Protein AF-A0AAT9LBK5-F1 (afdb_monomer_lite)

Radius of gyration: 13.47 Å; chains: 1; bounding box: 29×17×36 Å

Foldseek 3Di:
DVVVLVVVLVVQLVVLLVVLVVCVVVVVPVSSVVSNVCSVVSSVVSVVVCVVVPVDD

Structure (mmCIF, N/CA/C/O backbone):
data_AF-A0AAT9LBK5-F1
#
_entry.id   AF-A0AAT9LBK5-F1
#
loop_
_atom_site.group_PDB
_atom_site.id
_atom_site.type_symbol
_atom_site.label_atom_id
_atom_site.label_alt_id
_atom_site.label_comp_id
_atom_site.label_asym_id
_atom_site.label_entity_id
_atom_site.label_seq_id
_atom_site.pdbx_PDB_ins_code
_atom_site.Cartn_x
_atom_site.Cartn_y
_atom_site.Cartn_z
_atom_site.occupancy
_atom_site.B_iso_or_equiv
_atom_site.auth_seq_id
_atom_site.auth_comp_id
_atom_site.auth_asym_id
_atom_site.auth_atom_id
_atom_site.pdbx_PDB_model_num
ATOM 1 N N . MET A 1 1 ? 10.904 9.827 -19.425 1.00 56.50 1 MET A N 1
ATOM 2 C CA . MET A 1 1 ? 9.517 9.354 -19.198 1.00 56.50 1 MET A CA 1
ATOM 3 C C . MET A 1 1 ? 9.471 8.275 -18.112 1.00 56.50 1 MET A C 1
ATOM 5 O O . MET A 1 1 ? 8.720 8.422 -17.164 1.00 56.50 1 MET A O 1
ATOM 9 N N . HIS A 1 2 ? 10.323 7.246 -18.187 1.00 60.28 2 HIS A N 1
ATOM 10 C CA . HIS A 1 2 ? 10.289 6.075 -17.294 1.00 60.28 2 HIS A CA 1
ATOM 11 C C . HIS A 1 2 ? 10.720 6.319 -15.836 1.00 60.28 2 HIS A C 1
ATOM 13 O O . HIS A 1 2 ? 10.080 5.805 -14.925 1.00 60.28 2 HIS A O 1
ATOM 19 N N . LEU A 1 3 ? 11.726 7.170 -15.596 1.00 72.44 3 LEU A N 1
ATOM 20 C CA . LEU A 1 3 ? 12.141 7.546 -14.235 1.00 72.44 3 LEU A CA 1
ATOM 21 C C . LEU A 1 3 ? 11.003 8.230 -13.455 1.00 72.44 3 LEU A C 1
ATOM 23 O O . LEU A 1 3 ? 10.815 7.969 -12.273 1.00 72.44 3 LEU A O 1
ATOM 27 N N . ALA A 1 4 ? 10.203 9.056 -14.139 1.00 75.50 4 ALA A N 1
ATOM 28 C CA . ALA A 1 4 ? 9.043 9.707 -13.539 1.00 75.50 4 ALA A CA 1
ATOM 29 C C . ALA A 1 4 ? 7.978 8.685 -13.112 1.00 75.50 4 ALA A C 1
ATOM 31 O O . ALA A 1 4 ? 7.432 8.822 -12.027 1.00 75.50 4 ALA A O 1
ATOM 32 N N . GLY A 1 5 ? 7.744 7.627 -13.900 1.00 75.38 5 GLY A N 1
ATOM 33 C CA . GLY A 1 5 ? 6.805 6.555 -13.543 1.00 75.38 5 GLY A CA 1
ATOM 34 C C . GLY A 1 5 ? 7.234 5.763 -12.305 1.00 75.38 5 GLY A C 1
ATOM 35 O O . GLY A 1 5 ? 6.408 5.486 -11.439 1.00 75.38 5 GLY A O 1
ATOM 36 N N . ILE A 1 6 ? 8.530 5.465 -12.176 1.00 76.38 6 ILE A N 1
ATOM 37 C CA . ILE A 1 6 ? 9.088 4.800 -10.987 1.00 76.38 6 ILE A CA 1
ATOM 38 C C . ILE A 1 6 ? 8.966 5.709 -9.757 1.00 76.38 6 ILE A C 1
ATOM 40 O O . ILE A 1 6 ? 8.503 5.268 -8.708 1.00 76.38 6 ILE A O 1
ATOM 44 N N . ILE A 1 7 ? 9.320 6.991 -9.888 1.00 83.25 7 ILE A N 1
ATOM 45 C CA . ILE A 1 7 ? 9.194 7.972 -8.801 1.00 83.25 7 ILE A CA 1
ATOM 46 C C . ILE A 1 7 ? 7.726 8.123 -8.379 1.00 83.25 7 ILE A C 1
ATOM 48 O O . ILE A 1 7 ? 7.430 8.079 -7.188 1.00 83.25 7 ILE A O 1
ATOM 52 N N . SER A 1 8 ? 6.795 8.232 -9.330 1.00 82.69 8 SER A N 1
ATOM 53 C CA . SER A 1 8 ? 5.359 8.286 -9.044 1.00 82.69 8 SER A CA 1
ATOM 54 C C . SER A 1 8 ? 4.869 7.036 -8.311 1.00 82.69 8 SER A C 1
ATOM 56 O O . SER A 1 8 ? 4.118 7.164 -7.348 1.00 82.69 8 SER A O 1
ATOM 58 N N . ALA A 1 9 ? 5.324 5.843 -8.703 1.00 81.38 9 ALA A N 1
ATOM 59 C CA . ALA A 1 9 ? 4.962 4.594 -8.034 1.00 81.38 9 ALA A CA 1
ATOM 60 C C . ALA A 1 9 ? 5.479 4.531 -6.588 1.00 81.38 9 ALA A C 1
ATOM 62 O O . ALA A 1 9 ? 4.736 4.154 -5.684 1.00 81.38 9 ALA A O 1
ATOM 63 N N . ILE A 1 10 ? 6.723 4.963 -6.354 1.00 84.75 10 ILE A N 1
ATOM 64 C CA . ILE A 1 10 ? 7.312 5.047 -5.009 1.00 84.75 10 ILE A CA 1
ATOM 65 C C . ILE A 1 10 ? 6.517 6.025 -4.138 1.00 84.75 10 ILE A C 1
ATOM 67 O O . ILE A 1 10 ? 6.168 5.694 -3.006 1.00 84.75 10 ILE A O 1
ATOM 71 N N . ILE A 1 11 ? 6.190 7.206 -4.669 1.00 89.19 11 ILE A N 1
ATOM 72 C CA . ILE A 1 11 ? 5.406 8.219 -3.954 1.00 89.19 11 ILE A C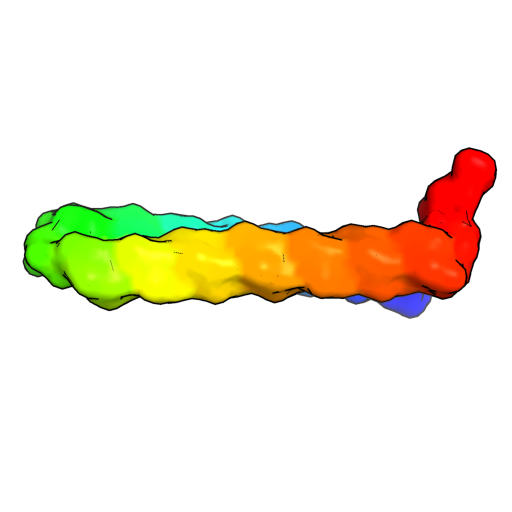A 1
ATOM 73 C C . ILE A 1 11 ? 4.037 7.651 -3.558 1.00 89.19 11 ILE A C 1
ATOM 75 O O . ILE A 1 11 ? 3.656 7.729 -2.390 1.00 89.19 11 ILE A O 1
ATOM 79 N N . VAL A 1 12 ? 3.320 7.030 -4.499 1.00 87.31 12 VAL A N 1
ATOM 80 C CA . VAL A 1 12 ? 2.010 6.412 -4.236 1.00 87.31 12 VAL A CA 1
ATOM 81 C C . VAL A 1 12 ? 2.117 5.303 -3.186 1.00 87.31 12 VAL A C 1
ATOM 83 O O . VAL A 1 12 ? 1.295 5.252 -2.269 1.00 87.31 12 VAL A O 1
ATOM 86 N N . GLY A 1 13 ? 3.145 4.454 -3.260 1.00 87.00 13 GLY A N 1
ATOM 87 C CA . GLY A 1 13 ? 3.397 3.411 -2.264 1.00 87.00 13 GLY A CA 1
ATOM 88 C C . GLY A 1 13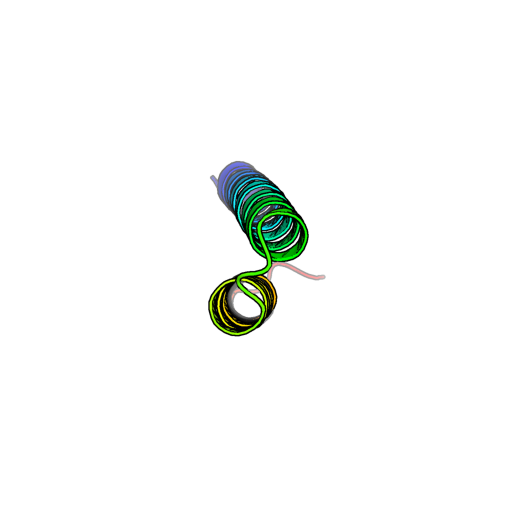 ? 3.582 3.975 -0.851 1.00 87.00 13 GLY A C 1
ATOM 89 O O . GLY A 1 13 ? 2.941 3.502 0.088 1.00 87.00 13 GLY A O 1
ATOM 90 N N . ILE A 1 14 ? 4.388 5.034 -0.707 1.00 89.56 14 ILE A N 1
ATOM 91 C CA . ILE A 1 14 ? 4.627 5.705 0.581 1.00 89.56 14 ILE A CA 1
ATOM 92 C C . ILE A 1 14 ? 3.327 6.293 1.141 1.00 89.56 14 ILE A C 1
ATOM 94 O O . ILE A 1 14 ? 2.994 6.022 2.292 1.00 89.56 14 ILE A O 1
ATOM 98 N N . TYR A 1 15 ? 2.559 7.039 0.339 1.00 91.12 15 TYR A N 1
ATOM 99 C CA . TYR A 1 15 ? 1.297 7.635 0.798 1.00 91.12 15 TYR A CA 1
ATOM 100 C C . TYR A 1 15 ? 0.272 6.583 1.236 1.00 91.12 15 TYR A C 1
ATOM 102 O O . TYR A 1 15 ? -0.399 6.760 2.254 1.00 91.12 15 TYR A O 1
ATOM 110 N N . THR A 1 16 ? 0.174 5.474 0.502 1.00 88.69 16 THR A N 1
ATOM 111 C CA . THR A 1 16 ? -0.776 4.396 0.816 1.00 88.69 16 THR A CA 1
ATOM 112 C C . THR A 1 16 ? -0.383 3.669 2.108 1.00 88.69 16 THR A C 1
ATOM 114 O O . THR A 1 16 ? -1.244 3.349 2.928 1.00 88.69 16 THR A O 1
ATOM 117 N N . LEU A 1 17 ? 0.920 3.479 2.346 1.00 88.94 17 LEU A N 1
ATOM 118 C CA . LEU A 1 17 ? 1.441 2.953 3.611 1.00 88.94 17 LEU A CA 1
ATOM 119 C C . LEU A 1 17 ? 1.213 3.923 4.775 1.00 88.94 17 LEU A C 1
ATOM 121 O O . LEU A 1 17 ? 0.769 3.496 5.839 1.00 88.94 17 LEU A O 1
ATOM 125 N N . SER A 1 18 ? 1.459 5.223 4.585 1.00 91.62 18 SER A N 1
ATOM 126 C CA . SER A 1 18 ? 1.173 6.239 5.605 1.00 91.62 18 SER A CA 1
ATOM 127 C C . SER A 1 18 ? -0.305 6.248 5.995 1.00 91.62 18 SER A C 1
ATOM 129 O O . SER A 1 18 ? -0.618 6.281 7.182 1.00 91.62 18 SER A O 1
ATOM 131 N N . TRP A 1 19 ? -1.210 6.136 5.019 1.00 89.56 19 TRP A N 1
ATOM 132 C CA . TRP A 1 19 ? -2.647 6.029 5.269 1.00 89.56 19 TRP A CA 1
ATOM 133 C C . TRP A 1 19 ? -3.017 4.757 6.041 1.00 89.56 19 TRP A C 1
ATOM 135 O O . TRP A 1 19 ? -3.793 4.815 6.994 1.00 89.56 19 TRP A O 1
ATOM 145 N N . ALA A 1 20 ? -2.413 3.617 5.695 1.00 90.56 20 ALA A N 1
ATOM 146 C CA . ALA A 1 20 ? -2.608 2.373 6.434 1.00 90.56 20 ALA A CA 1
ATOM 147 C C . ALA A 1 20 ? -2.192 2.511 7.911 1.00 90.56 20 ALA A C 1
ATOM 149 O O . ALA A 1 20 ? -2.907 2.039 8.793 1.00 90.56 20 ALA A O 1
ATOM 150 N N . PHE A 1 21 ? -1.084 3.205 8.198 1.00 89.50 21 PHE A N 1
ATOM 151 C CA . PHE A 1 21 ? -0.651 3.484 9.571 1.00 89.50 21 PHE A CA 1
ATOM 152 C C . PHE A 1 21 ? -1.603 4.415 10.324 1.00 89.50 21 PHE A C 1
ATOM 154 O O . PHE A 1 21 ? -1.880 4.176 11.500 1.00 89.50 21 PHE A O 1
ATOM 161 N N . THR A 1 22 ? -2.134 5.446 9.663 1.00 94.06 22 THR A N 1
ATOM 162 C CA . THR A 1 22 ? -3.164 6.315 10.249 1.00 94.06 22 THR A CA 1
ATOM 163 C C . THR A 1 22 ? -4.403 5.507 10.629 1.00 94.06 22 THR A C 1
ATOM 165 O O . THR A 1 22 ? -4.848 5.575 11.769 1.00 94.06 22 THR A O 1
ATOM 168 N N . LEU A 1 23 ? -4.892 4.647 9.732 1.00 91.75 23 LEU A N 1
ATOM 169 C CA . LEU A 1 23 ? -6.041 3.782 10.009 1.00 91.75 23 LEU A CA 1
ATOM 170 C C . LEU A 1 23 ? -5.775 2.773 11.133 1.00 91.75 23 LEU A C 1
ATOM 172 O O . LEU A 1 23 ? -6.671 2.496 11.930 1.00 91.75 23 LEU A O 1
ATOM 176 N N . PHE A 1 24 ? -4.549 2.248 11.226 1.00 91.25 24 PHE A N 1
ATOM 177 C CA . PHE A 1 24 ? -4.127 1.392 12.338 1.00 91.25 24 PHE A CA 1
ATOM 178 C C . PHE A 1 24 ? -4.203 2.137 13.670 1.00 91.25 24 PHE A C 1
ATOM 180 O O . PHE A 1 24 ? -4.711 1.601 14.654 1.00 91.25 24 PHE A O 1
ATOM 187 N N . ARG A 1 25 ? -3.717 3.381 13.691 1.00 92.00 25 ARG A N 1
ATOM 188 C CA . ARG A 1 25 ? -3.750 4.250 14.869 1.00 92.00 25 ARG A CA 1
ATOM 189 C C . ARG A 1 25 ? -5.182 4.604 15.282 1.00 92.00 25 ARG A C 1
ATOM 191 O O . ARG A 1 25 ? -5.452 4.677 16.476 1.00 92.00 25 ARG A O 1
ATOM 198 N N .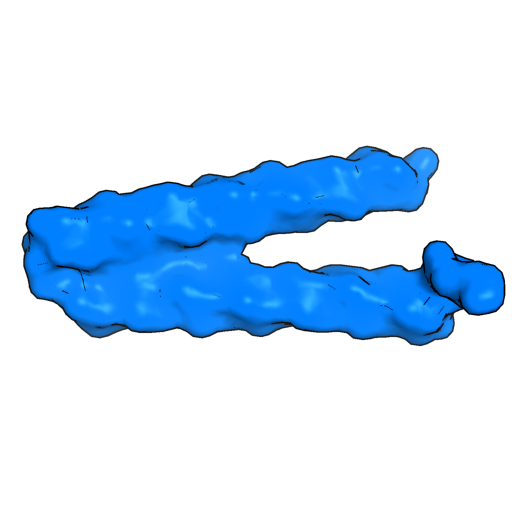 ASP A 1 26 ? -6.085 4.769 14.322 1.00 93.19 26 ASP A N 1
ATOM 199 C CA . ASP A 1 26 ? -7.497 5.084 14.571 1.00 93.19 26 ASP A CA 1
ATOM 200 C C . ASP A 1 26 ? -8.333 3.845 14.960 1.00 93.19 26 ASP A C 1
ATOM 202 O O . ASP A 1 26 ? -9.538 3.945 15.185 1.00 93.19 26 ASP A O 1
ATOM 206 N N . GLY A 1 27 ? -7.715 2.658 15.042 1.00 91.81 27 GLY A N 1
ATOM 207 C CA . GLY A 1 27 ? -8.385 1.405 15.405 1.00 91.81 27 GLY A CA 1
ATOM 208 C C . GLY A 1 27 ? -9.185 0.760 14.267 1.00 91.81 27 GLY A C 1
ATOM 209 O O . GLY A 1 27 ? -9.815 -0.280 14.470 1.00 91.81 27 GLY A O 1
ATOM 210 N N . ASN A 1 28 ? -9.136 1.313 13.051 1.00 92.62 28 ASN A N 1
ATOM 211 C CA . ASN A 1 28 ? -9.768 0.731 11.868 1.00 92.62 28 ASN A CA 1
ATOM 212 C C . ASN A 1 28 ? -8.865 -0.342 11.237 1.00 92.62 28 ASN A C 1
ATOM 214 O O . ASN A 1 28 ? -8.281 -0.160 10.167 1.00 92.62 28 ASN A O 1
ATOM 218 N N . LEU A 1 29 ? -8.774 -1.487 11.918 1.00 90.31 29 LEU A N 1
ATOM 219 C CA . LEU A 1 29 ? -7.943 -2.632 11.527 1.00 90.31 29 LEU A CA 1
ATOM 220 C C . LEU A 1 29 ? -8.270 -3.154 10.121 1.00 90.31 29 LEU A C 1
ATOM 222 O O . LEU A 1 29 ? -7.361 -3.466 9.353 1.00 90.31 29 LEU A O 1
ATOM 226 N N . ALA A 1 30 ? -9.556 -3.217 9.763 1.00 91.19 30 ALA A N 1
ATOM 227 C CA . ALA A 1 30 ? -9.981 -3.676 8.443 1.00 91.19 30 ALA A CA 1
ATOM 228 C C . ALA A 1 30 ? -9.526 -2.706 7.343 1.00 91.19 30 ALA A C 1
ATOM 230 O O . ALA A 1 30 ? -8.933 -3.128 6.353 1.00 91.19 30 ALA A O 1
ATOM 231 N N . GLY A 1 31 ? -9.745 -1.401 7.528 1.00 90.31 31 GLY A N 1
ATOM 232 C CA . GLY A 1 31 ? -9.307 -0.384 6.571 1.00 90.31 31 GLY A CA 1
ATOM 233 C C . GLY A 1 31 ? -7.786 -0.335 6.424 1.00 90.31 31 GLY A C 1
ATOM 234 O O . GLY A 1 31 ? -7.274 -0.202 5.311 1.00 90.31 31 GLY A O 1
ATOM 235 N N . ALA A 1 32 ? -7.060 -0.483 7.530 1.00 89.75 32 ALA A N 1
ATOM 236 C CA . ALA A 1 32 ? -5.607 -0.513 7.529 1.00 89.75 32 ALA A CA 1
ATOM 237 C C . ALA A 1 32 ? -5.057 -1.732 6.773 1.00 89.75 32 ALA A C 1
ATOM 239 O O . ALA A 1 32 ? -4.163 -1.591 5.938 1.00 89.75 32 ALA A O 1
ATOM 240 N N . PHE A 1 33 ? -5.643 -2.912 7.002 1.00 91.44 33 PHE A N 1
ATOM 241 C CA . PHE A 1 33 ? -5.297 -4.138 6.285 1.00 91.44 33 PHE A CA 1
ATOM 242 C C . PHE A 1 33 ? -5.530 -4.001 4.776 1.00 91.44 33 PHE A C 1
ATOM 244 O O . PHE A 1 33 ? -4.623 -4.259 3.988 1.00 91.44 33 PHE A O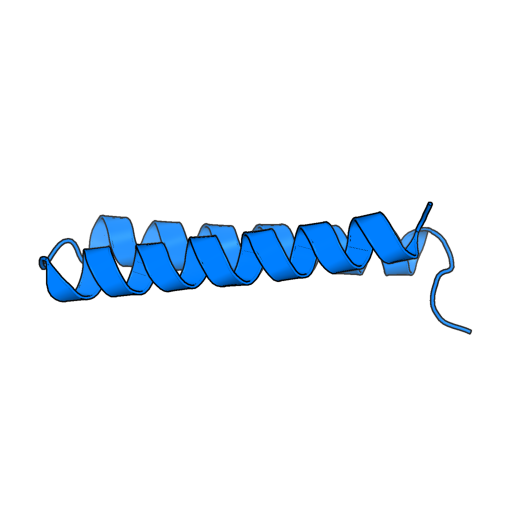 1
ATOM 251 N N . TRP A 1 34 ? -6.707 -3.529 4.357 1.00 88.75 34 TRP A N 1
ATOM 252 C CA . TRP A 1 34 ? -7.004 -3.350 2.932 1.00 88.75 34 TRP A CA 1
ATOM 253 C C . TRP A 1 34 ? -6.116 -2.293 2.271 1.00 88.75 34 TRP A C 1
ATOM 255 O O . TRP A 1 34 ? -5.678 -2.486 1.138 1.00 88.75 34 TRP A O 1
ATOM 265 N N . SER A 1 35 ? -5.781 -1.217 2.987 1.00 89.50 35 SER A N 1
ATOM 266 C CA . SER A 1 35 ? -4.839 -0.201 2.499 1.00 89.50 35 SER A CA 1
ATOM 267 C C . SER A 1 35 ? -3.432 -0.775 2.314 1.00 89.50 35 SER A C 1
ATOM 269 O O . SER A 1 35 ? -2.776 -0.494 1.312 1.00 89.50 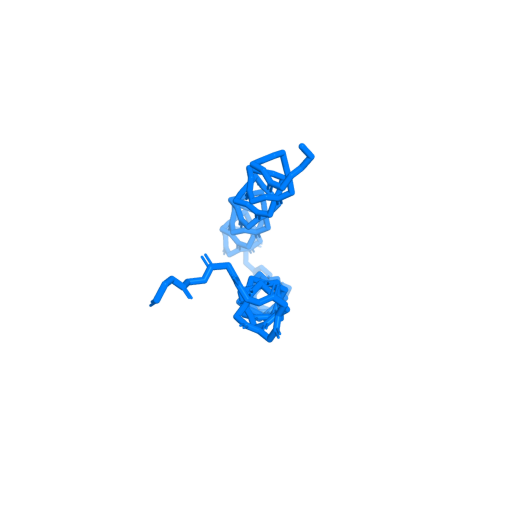35 SER A O 1
ATOM 271 N N . PHE A 1 36 ? -2.984 -1.637 3.231 1.00 86.69 36 PHE A N 1
ATOM 272 C CA . PHE A 1 36 ? -1.709 -2.341 3.104 1.00 86.69 36 PHE A CA 1
ATOM 273 C C . PHE A 1 36 ? -1.695 -3.297 1.902 1.00 86.69 36 PHE A C 1
ATOM 275 O O . PHE A 1 36 ? -0.756 -3.273 1.108 1.00 86.69 36 PHE A O 1
ATOM 282 N N . VAL A 1 37 ? -2.756 -4.090 1.720 1.00 90.81 37 VAL A N 1
ATOM 283 C CA . VAL A 1 37 ? -2.903 -4.981 0.557 1.00 90.81 37 VAL A CA 1
ATOM 284 C C . VAL A 1 37 ? -2.834 -4.181 -0.744 1.00 90.81 37 VAL A C 1
ATOM 286 O O . VAL A 1 37 ? -2.060 -4.529 -1.632 1.00 90.81 37 VAL A O 1
ATOM 289 N N . LEU A 1 38 ? -3.564 -3.066 -0.840 1.00 88.44 38 LEU A N 1
ATOM 290 C CA . LEU A 1 38 ? -3.546 -2.197 -2.019 1.00 88.44 38 LEU A CA 1
ATOM 291 C C . LEU A 1 38 ? -2.154 -1.620 -2.309 1.00 88.44 38 LEU A C 1
ATOM 293 O O . LEU A 1 38 ? -1.734 -1.601 -3.469 1.00 88.44 38 LEU A O 1
ATOM 297 N N . ALA A 1 39 ? -1.417 -1.189 -1.282 1.00 88.19 39 ALA A N 1
ATOM 298 C CA . ALA A 1 39 ? -0.051 -0.686 -1.435 1.00 88.19 39 ALA A CA 1
ATOM 299 C C . ALA A 1 39 ? 0.890 -1.758 -2.009 1.00 88.19 39 ALA A C 1
ATOM 301 O O . ALA A 1 39 ? 1.646 -1.497 -2.948 1.00 88.19 39 ALA A O 1
ATOM 302 N N . VAL A 1 40 ? 0.814 -2.985 -1.488 1.00 86.88 40 VAL A N 1
ATOM 303 C CA . VAL A 1 40 ? 1.651 -4.102 -1.945 1.00 86.88 40 VAL A CA 1
ATOM 304 C C . VAL A 1 40 ? 1.273 -4.522 -3.364 1.00 86.88 40 VAL A C 1
ATOM 306 O O . VAL A 1 40 ? 2.151 -4.645 -4.219 1.00 86.88 40 VAL A O 1
ATOM 309 N N . THR A 1 41 ? -0.019 -4.696 -3.653 1.00 89.50 41 THR A N 1
ATOM 310 C CA . THR A 1 41 ? -0.482 -5.135 -4.976 1.00 89.50 41 THR A CA 1
ATOM 311 C C . THR A 1 41 ? -0.161 -4.105 -6.058 1.00 89.50 41 THR A C 1
ATOM 313 O O . THR A 1 41 ? 0.366 -4.477 -7.103 1.00 89.50 41 THR A O 1
ATOM 316 N N . SER A 1 42 ? -0.406 -2.814 -5.818 1.00 85.25 42 SER A N 1
ATOM 317 C CA . SER A 1 42 ? -0.096 -1.758 -6.798 1.00 85.25 42 SER A CA 1
ATOM 318 C C . SER A 1 42 ? 1.404 -1.644 -7.086 1.00 85.25 42 SER A C 1
ATOM 320 O O . SER A 1 42 ? 1.804 -1.528 -8.248 1.00 85.25 42 SER A O 1
ATOM 322 N N . THR A 1 43 ? 2.244 -1.760 -6.056 1.00 83.62 43 THR A N 1
ATOM 323 C CA . THR A 1 43 ? 3.706 -1.763 -6.207 1.00 83.62 43 THR A CA 1
ATOM 324 C C . THR A 1 43 ? 4.178 -2.989 -6.992 1.00 83.62 43 THR A C 1
ATOM 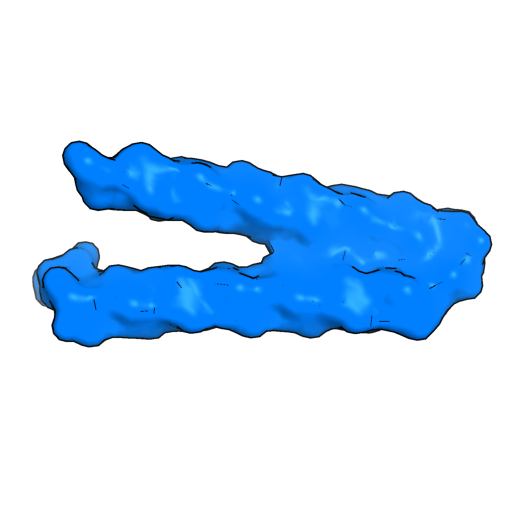326 O O . THR A 1 43 ? 4.966 -2.854 -7.927 1.00 83.62 43 THR A O 1
ATOM 329 N N . ALA A 1 44 ? 3.658 -4.179 -6.675 1.00 84.94 44 ALA A N 1
ATOM 330 C CA . ALA A 1 44 ? 4.006 -5.422 -7.361 1.00 84.94 44 ALA A CA 1
ATOM 331 C C . ALA A 1 44 ? 3.585 -5.415 -8.839 1.00 84.94 44 ALA A C 1
ATOM 333 O O . ALA A 1 44 ? 4.379 -5.788 -9.698 1.00 84.94 44 ALA A O 1
ATOM 334 N N . VAL A 1 45 ? 2.372 -4.942 -9.151 1.00 86.62 45 VAL A N 1
ATOM 335 C CA . VAL A 1 45 ? 1.890 -4.798 -10.537 1.00 86.62 45 VAL A CA 1
ATOM 336 C C . VAL A 1 45 ? 2.767 -3.820 -11.311 1.00 86.62 45 VAL A C 1
ATOM 338 O O . VAL A 1 45 ? 3.145 -4.096 -12.446 1.00 86.62 45 VAL A O 1
ATOM 341 N N . THR A 1 46 ? 3.141 -2.704 -10.687 1.00 82.00 46 THR A N 1
ATOM 342 C CA . THR A 1 46 ? 4.009 -1.706 -11.313 1.00 82.00 46 THR A CA 1
ATOM 343 C C . THR A 1 46 ? 5.401 -2.275 -11.601 1.00 82.00 46 THR A C 1
ATOM 345 O O . THR A 1 46 ? 5.897 -2.148 -12.718 1.00 82.00 46 THR A O 1
ATOM 348 N N . LEU A 1 47 ? 6.012 -2.968 -10.635 1.00 78.12 47 LEU A N 1
ATOM 349 C CA . LEU A 1 47 ? 7.298 -3.650 -10.818 1.00 78.12 47 LEU A CA 1
ATOM 350 C C . LEU A 1 47 ? 7.227 -4.742 -11.890 1.00 78.12 47 LEU A C 1
ATOM 352 O O . LEU A 1 47 ? 8.123 -4.836 -12.724 1.00 78.12 47 LEU A O 1
ATOM 356 N N . TYR A 1 48 ? 6.156 -5.537 -11.904 1.00 83.88 48 TYR A N 1
ATOM 357 C CA . TYR A 1 48 ? 5.937 -6.569 -12.914 1.00 83.88 48 TYR A CA 1
ATOM 358 C C . TYR A 1 48 ? 5.785 -5.971 -14.315 1.00 83.88 48 TYR A C 1
ATOM 360 O O . TYR A 1 48 ? 6.375 -6.478 -15.265 1.00 83.88 48 TYR A O 1
ATOM 368 N N . TYR A 1 49 ? 5.056 -4.861 -14.445 1.00 81.88 49 TYR A N 1
ATOM 369 C CA . TYR A 1 49 ? 4.943 -4.126 -15.701 1.00 81.88 49 TYR A CA 1
ATOM 370 C C . TYR A 1 49 ? 6.317 -3.638 -16.181 1.00 81.88 49 TYR A C 1
ATOM 372 O O . TYR A 1 49 ? 6.690 -3.862 -17.330 1.00 81.88 49 TYR A O 1
ATOM 380 N N . PHE A 1 50 ? 7.124 -3.046 -15.295 1.00 76.56 50 PHE A N 1
ATOM 381 C CA . PHE A 1 50 ? 8.492 -2.650 -15.638 1.00 76.56 50 PHE A CA 1
ATOM 382 C C . PHE A 1 50 ? 9.383 -3.849 -16.014 1.00 76.56 50 PHE A C 1
ATOM 384 O O . PHE A 1 50 ? 10.180 -3.744 -16.945 1.00 76.56 50 PHE A O 1
ATOM 391 N N . TYR A 1 51 ? 9.224 -4.998 -15.354 1.00 77.69 51 TYR A N 1
ATOM 392 C CA . TYR A 1 51 ? 9.946 -6.226 -15.695 1.00 77.69 51 TYR A CA 1
ATOM 393 C C . TYR A 1 51 ? 9.580 -6.745 -17.096 1.00 77.69 51 TYR A C 1
ATOM 395 O O . TYR A 1 51 ? 10.463 -6.989 -17.914 1.00 77.69 51 TYR A O 1
ATOM 403 N N . GLN A 1 52 ? 8.284 -6.852 -17.406 1.00 78.69 52 GLN A N 1
ATOM 404 C CA . GLN A 1 52 ? 7.787 -7.325 -18.707 1.00 78.69 52 GLN A CA 1
ATOM 405 C C . GLN A 1 52 ? 8.170 -6.393 -19.865 1.00 78.69 52 GLN A C 1
ATOM 407 O O . GLN A 1 52 ? 8.426 -6.852 -20.974 1.00 78.69 52 GLN A O 1
ATOM 412 N N . HIS A 1 53 ? 8.240 -5.085 -19.612 1.00 74.94 53 HIS A N 1
ATOM 413 C CA . HIS A 1 53 ? 8.589 -4.084 -20.621 1.00 74.94 53 HIS A CA 1
ATOM 414 C C . HIS A 1 53 ? 10.098 -3.772 -20.703 1.00 74.94 53 HIS A C 1
ATOM 416 O O . HIS A 1 53 ? 10.478 -2.761 -21.291 1.00 74.94 53 HIS A O 1
ATOM 422 N N . GLY A 1 54 ? 10.960 -4.655 -20.178 1.00 58.53 54 GLY A N 1
ATOM 423 C CA . GLY A 1 54 ? 12.398 -4.668 -20.479 1.00 58.53 54 GLY A CA 1
ATOM 424 C C . GLY A 1 54 ? 13.254 -3.653 -19.715 1.00 58.53 54 GLY A C 1
ATOM 425 O O . GLY A 1 54 ? 14.280 -3.218 -20.230 1.00 58.53 54 GLY A O 1
ATOM 426 N N . PHE A 1 55 ? 12.856 -3.250 -18.502 1.00 56.66 55 PHE A N 1
ATOM 427 C CA . PHE A 1 55 ? 13.584 -2.247 -17.703 1.00 56.66 55 PHE A CA 1
ATOM 428 C C . PHE A 1 55 ? 14.684 -2.799 -16.779 1.00 56.66 55 PHE A C 1
ATOM 430 O O . PHE A 1 55 ? 15.292 -2.019 -16.046 1.00 56.66 55 PHE A O 1
ATOM 437 N N . TYR A 1 56 ? 14.968 -4.102 -16.817 1.00 52.94 56 TYR A N 1
ATOM 438 C CA . TYR A 1 56 ? 16.148 -4.693 -16.177 1.00 52.94 56 TYR A CA 1
ATOM 439 C C . TYR A 1 56 ? 17.063 -5.294 -17.260 1.00 52.94 56 TYR A C 1
ATOM 441 O O . TYR A 1 56 ? 16.539 -6.019 -18.108 1.00 52.94 56 TYR A O 1
ATOM 449 N N . PRO A 1 57 ? 18.373 -4.963 -17.281 1.00 52.25 57 PRO A N 1
ATOM 450 C CA . PRO A 1 57 ? 19.342 -5.621 -18.158 1.00 52.25 57 PRO A CA 1
ATOM 451 C C . PRO A 1 57 ? 19.490 -7.113 -17.840 1.00 52.25 57 PRO A C 1
ATOM 453 O O . PRO A 1 57 ? 19.249 -7.500 -16.672 1.00 52.25 57 PRO A O 1
#

Sequence (57 aa):
MHLAGIISAIIVGIYTLSWAFTLFRDGNLAGAFWSFVLAVTSTAVTLYYFYQHGFYP

Organism: NCBI:txid3085328

Secondary structure (DSSP, 8-state):
-HHHHHHHHHHHHHHHHHHHHHHHHTT-HHHHHHHHHHHHHHHHHHHHHHHHTT---

pLDDT: mean 83.06, std 10.66, range [52.25, 94.06]